Protein AF-A0A367JF55-F1 (afdb_monomer_lite)

Organism: Rhizopus azygosporus (NCBI:txid86630)

Sequence (147 aa):
MSSNGACPVADSAGKQINVPSCIVNRANISKLQFAHDFVEGVTSHIIHKQAPKWNPSRLEDLDLDEDIRVRFFHANVARRLNFMNTQDCYRLPYEKYALPSEKEIFEVRSKHNLSTVRDTVAWFEEDRKDKYGVREKVEDVLNRYEM

pLDDT: mean 81.92, std 15.11, range [28.38, 96.25]

Radius of gyration: 21.74 Å; chains: 1; bounding box: 48×41×53 Å

Secondary structure (DSSP, 8-state):
-------S-B-TTS-B--HHHHHHHHHHHGGGGGSHHHHHHHIIIIII-S----SSSSGGG--IIIIIIIIIISS--SSPPPPS-----SS-TTGGGSPPPHHHHHHHHHHHT--SHHHHHHHHHHHHTS-TTHHHHHHHHHHHHH-

Structure (mmCIF, N/CA/C/O backbone):
data_AF-A0A367JF55-F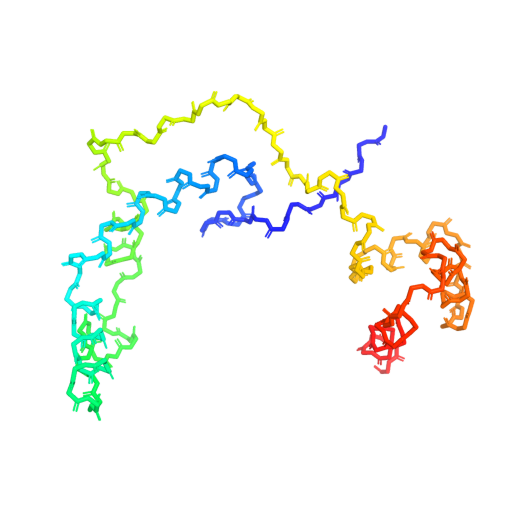1
#
_entry.id   AF-A0A367JF55-F1
#
loop_
_atom_site.group_PDB
_atom_site.id
_atom_site.type_symbol
_atom_site.label_atom_id
_atom_site.label_alt_id
_atom_site.label_comp_id
_atom_site.label_asym_id
_atom_site.label_entity_id
_atom_site.label_seq_id
_atom_site.pdbx_PDB_ins_code
_atom_site.Cartn_x
_atom_site.Cartn_y
_atom_site.Cartn_z
_atom_site.occupancy
_atom_site.B_iso_or_equiv
_atom_site.auth_seq_id
_atom_site.auth_comp_id
_atom_site.auth_asym_id
_atom_site.auth_atom_id
_atom_site.pdbx_PDB_model_num
ATOM 1 N N . MET A 1 1 ? -3.328 21.434 18.445 1.00 29.31 1 MET A N 1
ATOM 2 C CA . MET A 1 1 ? -2.722 20.130 18.785 1.00 29.31 1 MET A CA 1
ATOM 3 C C . MET A 1 1 ? -2.696 19.305 17.515 1.00 29.31 1 MET A C 1
ATOM 5 O O . MET A 1 1 ? -3.743 18.870 17.057 1.00 29.31 1 MET A O 1
ATOM 9 N N . SER A 1 2 ? -1.527 19.258 16.879 1.00 28.38 2 SER A N 1
ATOM 10 C CA . SER A 1 2 ? -1.317 18.630 15.575 1.00 28.38 2 SER A CA 1
ATOM 11 C C . SER A 1 2 ? -1.396 17.117 15.754 1.00 28.38 2 SER A C 1
ATOM 13 O O . SER A 1 2 ? -0.537 16.535 16.415 1.00 28.38 2 SER A O 1
ATOM 15 N N . SER A 1 3 ? -2.456 16.483 15.258 1.00 30.69 3 SER A N 1
ATOM 16 C CA . SER A 1 3 ? -2.517 15.028 15.202 1.00 30.69 3 SER A CA 1
ATOM 17 C C . SER A 1 3 ? -1.414 14.552 14.260 1.00 30.69 3 SER A C 1
ATOM 19 O O . SER A 1 3 ? -1.436 14.823 13.061 1.00 30.69 3 SER A O 1
ATOM 21 N N . ASN A 1 4 ? -0.429 13.848 14.821 1.00 35.62 4 ASN A N 1
ATOM 22 C CA . ASN A 1 4 ? 0.605 13.114 14.093 1.00 35.62 4 ASN A CA 1
ATOM 23 C C . ASN A 1 4 ? -0.030 11.924 13.359 1.00 35.62 4 ASN A C 1
ATOM 25 O O . ASN A 1 4 ? 0.179 10.751 13.675 1.00 35.62 4 ASN A O 1
ATOM 29 N N . GLY A 1 5 ? -0.861 12.235 12.376 1.00 37.19 5 GLY A N 1
ATOM 30 C CA . GLY A 1 5 ? -1.527 11.295 11.508 1.00 37.19 5 GLY A CA 1
ATOM 31 C C . GLY A 1 5 ? -0.602 10.884 10.374 1.00 37.19 5 GLY A C 1
ATOM 32 O O . GLY A 1 5 ? -0.647 11.497 9.320 1.00 37.19 5 GLY A O 1
ATOM 33 N N . ALA A 1 6 ? 0.231 9.871 10.615 1.00 38.69 6 ALA A N 1
ATOM 34 C CA . ALA A 1 6 ? 1.076 9.213 9.616 1.00 38.69 6 ALA A CA 1
ATOM 35 C C . ALA A 1 6 ? 0.413 9.140 8.224 1.00 38.69 6 ALA A C 1
ATOM 37 O O . ALA A 1 6 ? -0.670 8.569 8.081 1.00 38.69 6 ALA A O 1
ATOM 38 N N . CYS A 1 7 ? 1.069 9.735 7.226 1.00 38.91 7 CYS A N 1
ATOM 39 C CA . CYS A 1 7 ? 0.751 9.569 5.814 1.00 38.91 7 CYS A CA 1
ATOM 40 C C . CYS A 1 7 ? 0.977 8.102 5.414 1.00 38.91 7 CYS A C 1
ATOM 42 O O . CYS A 1 7 ? 2.015 7.542 5.772 1.00 38.91 7 CYS A O 1
ATOM 44 N N . PRO A 1 8 ? 0.083 7.489 4.624 1.00 48.53 8 PRO A N 1
ATOM 45 C CA . PRO A 1 8 ? 0.279 6.129 4.126 1.00 48.53 8 PRO A CA 1
ATOM 46 C C . PRO A 1 8 ? 1.335 6.034 3.010 1.00 48.53 8 PRO A C 1
ATOM 48 O O . PRO A 1 8 ? 1.637 4.935 2.556 1.00 48.53 8 PRO A O 1
ATOM 51 N N . VAL A 1 9 ? 1.893 7.161 2.545 1.00 50.69 9 VAL A N 1
ATOM 52 C CA . VAL A 1 9 ? 2.862 7.193 1.444 1.00 50.69 9 VAL A CA 1
ATOM 53 C C . VAL A 1 9 ? 4.198 7.733 1.951 1.00 50.69 9 VAL A C 1
ATOM 55 O O . VAL A 1 9 ? 4.402 8.939 2.092 1.00 50.69 9 VAL A O 1
ATOM 58 N N . ALA A 1 10 ? 5.088 6.809 2.299 1.00 51.53 10 ALA A N 1
ATOM 59 C CA . ALA A 1 10 ? 6.481 7.108 2.592 1.00 51.53 10 ALA A CA 1
ATOM 60 C C . ALA A 1 10 ? 7.293 7.097 1.288 1.00 51.53 10 ALA A C 1
ATOM 62 O O . ALA A 1 10 ? 7.009 6.308 0.381 1.00 51.53 10 ALA A O 1
ATOM 63 N N . ASP A 1 11 ? 8.290 7.972 1.179 1.00 56.59 11 ASP A N 1
ATOM 64 C CA . ASP A 1 11 ? 9.307 7.846 0.137 1.00 56.59 11 ASP A CA 1
ATOM 65 C C . ASP A 1 11 ? 10.222 6.631 0.397 1.00 56.59 11 ASP A C 1
ATOM 67 O O . ASP A 1 11 ? 10.124 5.949 1.420 1.00 56.59 11 ASP A O 1
ATOM 71 N N . SER A 1 12 ? 11.137 6.350 -0.533 1.00 55.78 12 SER A N 1
ATOM 72 C CA . SER A 1 12 ? 12.131 5.275 -0.394 1.00 55.78 12 SER A CA 1
ATOM 73 C C . SER A 1 12 ? 13.109 5.474 0.776 1.00 55.78 12 SER A C 1
ATOM 75 O O . SER A 1 12 ? 13.824 4.538 1.127 1.00 55.78 12 SER A O 1
ATOM 77 N N . ALA A 1 13 ? 13.125 6.657 1.400 1.00 60.06 13 ALA A N 1
ATOM 78 C CA . ALA A 1 13 ? 13.882 6.990 2.604 1.00 60.06 13 ALA A CA 1
ATOM 79 C C . ALA A 1 13 ? 13.014 6.973 3.884 1.00 60.06 13 ALA A C 1
ATOM 81 O O . ALA A 1 13 ? 13.489 7.341 4.958 1.00 60.06 13 ALA A O 1
ATOM 82 N N . GLY A 1 14 ? 11.748 6.547 3.797 1.00 60.28 14 GLY A N 1
ATOM 83 C CA . GLY A 1 14 ? 10.827 6.471 4.931 1.00 60.28 14 GLY A CA 1
ATOM 84 C C . GLY A 1 14 ? 10.218 7.814 5.353 1.00 60.28 14 GLY A C 1
ATOM 85 O O . GLY A 1 14 ? 9.529 7.883 6.373 1.00 60.28 14 GLY A O 1
ATOM 86 N N . LYS A 1 15 ? 10.443 8.896 4.600 1.00 66.50 15 LYS A N 1
ATOM 87 C CA . LYS A 1 15 ? 9.911 10.226 4.909 1.00 66.50 15 LYS A CA 1
ATOM 88 C C . LYS A 1 15 ? 8.488 10.370 4.378 1.00 66.50 15 LYS A C 1
ATOM 90 O O . LYS A 1 15 ? 8.188 10.014 3.241 1.00 66.50 15 LYS A O 1
ATOM 95 N N . GLN A 1 16 ? 7.605 10.937 5.200 1.00 68.31 16 GLN A N 1
ATOM 96 C CA . GLN A 1 16 ? 6.241 11.257 4.783 1.00 68.31 16 GLN A CA 1
ATOM 97 C C . GLN A 1 16 ? 6.259 12.370 3.732 1.00 68.31 16 GLN A C 1
ATOM 99 O O . GLN A 1 16 ? 6.805 13.451 3.973 1.00 68.31 16 GLN A O 1
ATOM 104 N N . ILE A 1 17 ? 5.645 12.103 2.583 1.00 76.94 17 ILE A N 1
ATOM 105 C CA . ILE A 1 17 ? 5.543 13.034 1.458 1.00 76.94 17 ILE A CA 1
ATOM 106 C C . ILE A 1 17 ? 4.076 13.206 1.042 1.00 76.94 17 ILE A C 1
ATOM 108 O O . ILE A 1 17 ? 3.246 12.327 1.265 1.00 76.94 17 ILE A O 1
ATOM 112 N N . ASN A 1 18 ? 3.735 14.359 0.455 1.00 81.88 18 ASN A N 1
ATOM 113 C CA . ASN A 1 18 ? 2.378 14.608 -0.040 1.00 81.88 18 ASN A CA 1
ATOM 114 C C . ASN A 1 18 ? 2.088 13.797 -1.318 1.00 81.88 18 ASN A C 1
ATOM 116 O O . ASN A 1 18 ? 3.001 13.393 -2.043 1.00 81.88 18 ASN A O 1
ATOM 120 N N . VAL A 1 19 ? 0.806 13.572 -1.613 1.00 81.00 19 VAL A N 1
ATOM 121 C CA . VAL A 1 19 ? 0.357 12.770 -2.763 1.00 81.00 19 VAL A CA 1
ATOM 122 C C . VAL A 1 19 ? 0.955 13.260 -4.093 1.00 81.00 19 VAL A C 1
ATOM 124 O O . VAL A 1 19 ? 1.477 12.419 -4.828 1.00 81.00 19 VAL A O 1
ATOM 127 N N . PRO A 1 20 ? 0.980 14.569 -4.418 1.00 83.00 20 PRO A N 1
ATOM 128 C CA . PRO A 1 20 ? 1.610 15.034 -5.655 1.00 83.00 20 PRO A CA 1
ATOM 129 C C . PRO A 1 20 ? 3.098 14.678 -5.748 1.00 83.00 20 PRO A C 1
ATOM 131 O O . PRO A 1 20 ? 3.533 14.155 -6.772 1.00 83.00 20 PRO A O 1
ATOM 134 N N . SER A 1 21 ? 3.871 14.845 -4.671 1.00 79.56 21 SER A N 1
ATOM 135 C CA . SER A 1 21 ? 5.288 14.446 -4.643 1.00 79.56 21 SER A CA 1
ATOM 136 C C . SER A 1 21 ? 5.466 12.940 -4.841 1.00 79.56 21 SER A C 1
ATOM 138 O O . SER A 1 21 ? 6.382 12.517 -5.545 1.00 79.56 21 SER A O 1
ATOM 140 N N . CYS A 1 22 ? 4.565 12.118 -4.294 1.00 80.81 22 CYS A N 1
ATOM 141 C CA . CYS A 1 22 ? 4.578 10.669 -4.518 1.00 80.81 22 CYS A CA 1
ATOM 142 C C . CYS A 1 22 ? 4.400 10.328 -5.997 1.00 80.81 22 CYS A C 1
ATOM 144 O O . CYS A 1 22 ? 5.096 9.465 -6.534 1.00 80.81 22 CYS A O 1
ATOM 146 N N . ILE A 1 23 ? 3.460 11.007 -6.659 1.00 82.44 23 ILE A N 1
ATOM 147 C CA . ILE A 1 23 ? 3.174 10.803 -8.078 1.00 82.44 23 ILE A CA 1
ATOM 148 C C . ILE A 1 23 ? 4.370 11.251 -8.924 1.00 82.44 23 ILE A C 1
ATOM 150 O O . ILE A 1 23 ? 4.742 10.535 -9.851 1.00 82.44 23 ILE A O 1
ATOM 154 N N . VAL A 1 24 ? 5.019 12.370 -8.583 1.00 81.56 24 VAL A N 1
ATOM 155 C CA . VAL A 1 24 ? 6.261 12.807 -9.246 1.00 81.56 24 VAL A CA 1
ATOM 156 C C . VAL A 1 24 ? 7.356 11.755 -9.089 1.00 81.56 24 VAL A C 1
ATOM 158 O O . VAL A 1 24 ? 7.927 11.323 -10.087 1.00 81.56 24 VAL A O 1
ATOM 161 N N . ASN A 1 25 ? 7.610 11.281 -7.868 1.00 79.44 2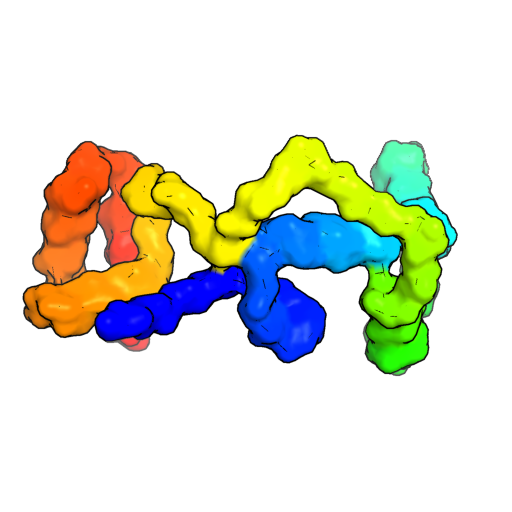5 ASN A N 1
ATOM 162 C CA . ASN A 1 25 ? 8.623 10.256 -7.615 1.00 79.44 25 ASN A CA 1
ATOM 163 C C . ASN A 1 25 ? 8.336 8.973 -8.409 1.00 79.44 25 ASN A C 1
ATOM 165 O O . ASN A 1 25 ? 9.234 8.427 -9.045 1.00 79.44 25 ASN A O 1
ATOM 169 N N . ARG A 1 26 ? 7.075 8.529 -8.461 1.00 78.25 26 ARG A N 1
ATOM 170 C CA . ARG A 1 26 ? 6.664 7.379 -9.280 1.00 78.25 26 ARG A CA 1
ATOM 171 C C . ARG A 1 26 ? 6.850 7.633 -10.777 1.00 78.25 26 ARG A C 1
ATOM 173 O O . ARG A 1 26 ? 7.307 6.744 -11.490 1.00 78.25 26 ARG A O 1
ATOM 180 N N . ALA A 1 27 ? 6.515 8.826 -11.262 1.00 79.56 27 ALA A N 1
ATOM 181 C CA . ALA A 1 27 ? 6.721 9.193 -12.659 1.00 79.56 27 ALA A CA 1
ATOM 182 C C . ALA A 1 27 ? 8.211 9.185 -13.029 1.00 79.56 27 ALA A C 1
ATOM 184 O O . ALA A 1 27 ? 8.563 8.770 -14.130 1.00 79.56 27 ALA A O 1
ATOM 185 N N . ASN A 1 28 ? 9.099 9.551 -12.106 1.00 75.06 28 ASN A N 1
ATOM 186 C CA . ASN A 1 28 ? 10.545 9.505 -12.329 1.00 75.06 28 ASN A CA 1
ATOM 187 C C . ASN A 1 28 ? 11.057 8.063 -12.510 1.00 75.06 28 ASN A C 1
ATOM 189 O O . ASN A 1 28 ? 11.908 7.816 -13.367 1.00 75.06 28 ASN A O 1
ATOM 193 N N . ILE A 1 29 ? 10.458 7.104 -11.795 1.00 76.12 29 ILE A N 1
ATOM 194 C CA . ILE A 1 29 ? 10.746 5.663 -11.912 1.00 76.12 29 ILE A CA 1
ATOM 195 C C . ILE A 1 29 ? 10.226 5.077 -13.242 1.00 76.12 29 ILE A C 1
ATOM 197 O O . ILE A 1 29 ? 10.645 3.994 -13.636 1.00 76.12 29 ILE A O 1
ATOM 201 N N . SER A 1 30 ? 9.383 5.784 -14.010 1.00 67.44 30 SER A N 1
ATOM 202 C CA . SER A 1 30 ? 8.833 5.283 -15.291 1.00 67.44 30 SER A CA 1
ATOM 203 C C . SER A 1 30 ? 9.883 4.910 -16.347 1.00 67.44 30 SER A C 1
ATOM 205 O O . SER A 1 30 ? 9.571 4.174 -17.282 1.00 67.44 30 SER A O 1
ATOM 207 N N . LYS A 1 31 ? 11.146 5.330 -16.182 1.00 68.88 31 LYS A N 1
ATOM 208 C CA . LYS A 1 31 ? 12.280 4.820 -16.974 1.00 68.88 31 LYS A CA 1
ATOM 209 C C . LYS A 1 31 ? 12.445 3.295 -16.876 1.00 68.88 31 LYS A C 1
ATOM 211 O O . LYS A 1 31 ? 13.067 2.713 -17.760 1.00 68.88 31 LYS A O 1
ATOM 216 N N . LEU A 1 32 ? 11.842 2.649 -15.871 1.00 76.12 32 LEU A N 1
ATOM 217 C CA . LEU A 1 32 ? 11.736 1.194 -15.741 1.00 76.12 32 LEU A CA 1
ATOM 218 C C . LEU A 1 32 ? 11.172 0.530 -17.003 1.00 76.12 32 LEU A C 1
ATOM 220 O O . LEU A 1 32 ? 11.576 -0.579 -17.315 1.00 76.12 32 LEU A O 1
ATOM 224 N N . GLN A 1 33 ? 10.322 1.210 -17.781 1.00 72.56 33 GLN A N 1
ATOM 225 C CA . GLN A 1 33 ? 9.794 0.651 -19.033 1.00 72.56 33 GLN A CA 1
ATOM 226 C C . GLN A 1 33 ? 10.883 0.292 -20.065 1.00 72.56 33 GLN A C 1
ATOM 228 O O . GLN A 1 33 ? 10.633 -0.487 -20.978 1.00 72.56 33 GLN A O 1
ATOM 233 N N . PHE A 1 34 ? 12.085 0.861 -19.920 1.00 78.00 34 PHE A N 1
ATOM 234 C CA . PHE A 1 34 ? 13.254 0.569 -20.754 1.00 78.00 34 PHE A CA 1
ATOM 235 C C . PHE A 1 34 ? 14.278 -0.334 -20.056 1.00 78.00 34 PHE A C 1
ATOM 237 O O . PHE A 1 34 ? 15.320 -0.641 -20.633 1.00 78.00 34 PHE A O 1
ATOM 244 N N . ALA A 1 35 ? 14.031 -0.729 -18.805 1.00 85.25 35 ALA A N 1
ATOM 245 C CA . ALA A 1 35 ? 14.888 -1.674 -18.112 1.00 85.25 35 ALA A CA 1
ATOM 246 C C . ALA A 1 35 ? 14.727 -3.069 -18.729 1.00 85.25 35 ALA A C 1
ATOM 248 O O . ALA A 1 35 ? 13.622 -3.468 -19.101 1.00 85.25 35 ALA A O 1
ATOM 249 N N . HIS A 1 36 ? 15.837 -3.808 -18.788 1.00 90.62 36 HIS A N 1
ATOM 250 C CA . HIS A 1 36 ? 15.881 -5.183 -19.284 1.00 90.62 36 HIS A CA 1
ATOM 251 C C . HIS A 1 36 ? 14.770 -6.039 -18.666 1.00 90.62 36 HIS A C 1
ATOM 253 O O . HIS A 1 36 ? 13.962 -6.616 -19.385 1.00 90.62 36 HIS A O 1
ATOM 259 N N . ASP A 1 37 ? 14.671 -6.024 -17.337 1.00 91.94 37 ASP A N 1
ATOM 260 C CA . ASP A 1 37 ? 13.742 -6.876 -16.597 1.00 91.94 37 ASP A CA 1
ATOM 261 C C . ASP A 1 37 ? 12.274 -6.517 -16.832 1.00 91.94 37 ASP A C 1
ATOM 263 O O . ASP A 1 37 ? 11.417 -7.395 -16.823 1.00 91.94 37 ASP A O 1
ATOM 267 N N . PHE A 1 38 ? 11.954 -5.254 -17.115 1.00 91.38 38 PHE A N 1
ATOM 268 C CA . PHE A 1 38 ? 10.586 -4.907 -17.492 1.00 91.38 38 PHE A CA 1
ATOM 269 C C . PHE A 1 38 ? 10.223 -5.517 -18.850 1.00 91.38 38 PHE A C 1
ATOM 271 O O . PHE A 1 38 ? 9.176 -6.151 -18.981 1.00 91.38 38 PHE A O 1
ATOM 278 N N . VAL A 1 39 ? 11.096 -5.359 -19.850 1.00 93.25 39 VAL A N 1
ATOM 279 C CA . VAL A 1 39 ? 10.871 -5.893 -21.201 1.00 93.25 39 VAL A CA 1
ATOM 280 C C . VAL A 1 39 ? 10.837 -7.419 -21.179 1.00 93.25 39 VAL A C 1
ATOM 282 O O . VAL A 1 39 ? 9.915 -8.012 -21.735 1.00 93.25 39 VAL A O 1
ATOM 285 N N . GLU A 1 40 ? 11.791 -8.053 -20.503 1.00 94.94 40 GLU A N 1
ATOM 286 C CA . GLU A 1 40 ? 11.873 -9.506 -20.354 1.00 94.94 40 GLU A CA 1
ATOM 287 C C . GLU A 1 40 ? 10.668 -10.055 -19.585 1.00 94.94 40 GLU A C 1
ATOM 289 O O . GLU A 1 40 ? 10.014 -10.987 -20.048 1.00 94.94 40 GLU A O 1
ATOM 294 N N . GLY A 1 41 ? 10.301 -9.440 -18.458 1.00 93.81 41 GLY A N 1
ATOM 295 C CA . GLY A 1 41 ? 9.149 -9.851 -17.660 1.00 93.81 41 GLY A CA 1
ATOM 296 C C . GLY A 1 41 ? 7.839 -9.774 -18.444 1.00 93.81 41 GLY A C 1
ATOM 297 O O . GLY A 1 41 ? 7.058 -10.728 -18.454 1.00 93.81 41 GLY A O 1
ATOM 298 N N . VAL A 1 42 ? 7.610 -8.668 -19.158 1.00 94.19 42 VAL A N 1
ATOM 299 C CA . VAL A 1 42 ? 6.418 -8.487 -19.998 1.00 94.19 42 VAL A CA 1
ATOM 300 C C . VAL A 1 42 ? 6.417 -9.472 -21.165 1.00 94.19 42 VAL A C 1
ATOM 302 O O . VAL A 1 42 ? 5.413 -10.145 -21.396 1.00 94.19 42 VAL A O 1
ATOM 305 N N . THR A 1 43 ? 7.529 -9.596 -21.887 1.00 94.62 43 THR A N 1
ATOM 306 C CA . THR A 1 43 ? 7.620 -10.454 -23.077 1.00 94.62 43 THR A CA 1
ATOM 307 C C . THR A 1 43 ? 7.471 -11.925 -22.694 1.00 94.62 43 THR A C 1
ATOM 309 O O . THR A 1 43 ? 6.614 -12.627 -23.236 1.00 94.62 43 THR A O 1
ATOM 312 N N . SER A 1 44 ? 8.223 -12.395 -21.701 1.00 96.25 44 SER A N 1
ATOM 313 C CA . SER A 1 44 ? 8.169 -13.790 -21.266 1.00 96.25 44 SER A CA 1
ATOM 314 C C . SER A 1 44 ? 6.820 -14.152 -20.644 1.00 96.25 44 SER A C 1
ATOM 316 O O . SER A 1 44 ? 6.286 -15.213 -20.965 1.00 96.25 44 SER A O 1
ATOM 318 N N . HIS A 1 45 ? 6.191 -13.276 -19.850 1.00 95.25 45 HIS A N 1
ATOM 319 C CA . HIS A 1 45 ? 4.910 -13.594 -19.210 1.00 95.25 45 HIS A CA 1
ATOM 320 C C . HIS A 1 45 ? 3.685 -13.377 -20.113 1.00 95.25 45 HIS A C 1
ATOM 322 O O . HIS A 1 45 ? 2.747 -14.179 -20.109 1.00 95.25 45 HIS A O 1
ATOM 328 N N . ILE A 1 46 ? 3.639 -12.288 -20.885 1.00 94.94 46 ILE A N 1
ATOM 329 C CA . ILE A 1 46 ? 2.458 -11.947 -21.690 1.00 94.94 46 ILE A CA 1
ATOM 330 C C . ILE A 1 46 ? 2.493 -12.659 -23.040 1.00 94.94 46 ILE A C 1
ATOM 332 O O . ILE A 1 46 ? 1.477 -13.243 -23.416 1.00 94.94 46 ILE A O 1
ATOM 336 N N . ILE A 1 47 ? 3.636 -12.646 -23.730 1.00 94.38 47 ILE A N 1
ATOM 337 C CA . ILE A 1 47 ? 3.762 -13.151 -25.104 1.00 94.38 47 ILE A CA 1
ATOM 338 C C . ILE A 1 47 ? 4.088 -14.644 -25.096 1.00 94.38 47 ILE A C 1
ATOM 340 O O . ILE A 1 47 ? 3.363 -15.437 -25.690 1.00 94.38 47 ILE A O 1
ATOM 344 N N . HIS A 1 48 ? 5.160 -15.036 -24.404 1.00 94.00 48 HIS A N 1
ATOM 345 C CA . HIS A 1 48 ? 5.707 -16.394 -24.511 1.00 94.00 48 HIS A CA 1
ATOM 346 C C . HIS A 1 48 ? 5.193 -17.377 -23.452 1.00 94.00 48 HIS A C 1
ATOM 348 O O . HIS A 1 48 ? 5.378 -18.579 -23.613 1.00 94.00 48 HIS A O 1
ATOM 354 N N . LYS A 1 49 ? 4.539 -16.889 -22.387 1.00 94.38 49 LYS A N 1
ATOM 355 C CA . LYS A 1 49 ? 4.028 -17.695 -21.259 1.00 94.38 49 LYS A CA 1
ATOM 356 C C . LYS A 1 49 ? 5.101 -18.592 -20.620 1.00 94.38 49 LYS A C 1
ATOM 358 O O . LYS A 1 49 ? 4.813 -19.708 -20.200 1.00 94.38 49 LYS A O 1
ATOM 363 N N . GLN A 1 50 ? 6.329 -18.087 -20.527 1.00 94.50 50 GLN A N 1
ATOM 364 C CA . GLN A 1 50 ? 7.486 -18.794 -19.975 1.00 94.50 50 GLN A CA 1
ATOM 365 C C . GLN A 1 50 ? 8.094 -18.051 -18.782 1.00 94.50 50 GLN A C 1
ATOM 367 O O . GLN A 1 50 ? 7.772 -16.890 -18.520 1.00 94.50 50 GLN A O 1
ATOM 372 N N . ALA A 1 51 ? 8.991 -18.730 -18.064 1.00 94.31 51 ALA A N 1
ATOM 373 C CA . ALA A 1 51 ? 9.738 -18.117 -16.976 1.00 94.31 51 ALA A CA 1
ATOM 374 C C . ALA A 1 51 ? 10.703 -17.040 -17.522 1.00 94.31 51 ALA A C 1
ATOM 376 O O . ALA A 1 51 ? 11.476 -17.340 -18.436 1.00 94.31 51 ALA A O 1
ATOM 377 N N . PRO A 1 52 ? 10.664 -15.807 -16.987 1.00 95.19 52 PRO A N 1
ATOM 378 C CA . PRO A 1 52 ? 11.557 -14.729 -17.399 1.00 95.19 52 PRO A CA 1
ATOM 379 C C . PRO A 1 52 ? 12.989 -14.947 -16.902 1.00 95.19 52 PRO A C 1
ATOM 381 O O . PRO A 1 52 ? 13.218 -15.581 -15.868 1.00 95.19 52 PRO A O 1
ATOM 384 N N . LYS A 1 53 ? 13.957 -14.378 -17.622 1.00 95.06 53 LYS A N 1
ATOM 385 C CA . LYS A 1 53 ? 15.377 -14.378 -17.241 1.00 95.06 53 LYS A CA 1
ATOM 386 C C . LYS A 1 53 ? 15.785 -13.037 -16.627 1.00 95.06 53 LYS A C 1
ATOM 388 O O . LYS A 1 53 ? 16.130 -12.109 -17.347 1.00 95.06 53 LYS A O 1
ATOM 393 N N . TRP A 1 54 ? 15.764 -12.943 -15.302 1.00 93.94 54 TRP A N 1
ATOM 394 C CA . TRP A 1 54 ? 16.130 -11.717 -14.582 1.00 93.94 54 TRP A CA 1
ATOM 395 C C . TRP A 1 54 ? 17.621 -11.391 -14.672 1.00 93.94 54 TRP A C 1
ATOM 397 O O . TRP A 1 54 ? 18.455 -12.303 -14.693 1.00 93.94 54 TRP A O 1
ATOM 407 N N . ASN A 1 55 ? 17.951 -10.097 -14.698 1.00 89.56 55 ASN A N 1
ATOM 408 C CA . ASN A 1 55 ? 19.326 -9.623 -14.663 1.00 89.56 55 ASN A CA 1
ATOM 409 C C . ASN A 1 55 ? 19.505 -8.453 -13.673 1.00 89.56 55 ASN A C 1
ATOM 411 O O . ASN A 1 55 ? 19.075 -7.335 -13.977 1.00 89.56 55 ASN A O 1
ATOM 415 N N . PRO A 1 56 ? 20.222 -8.663 -12.556 1.00 91.12 56 PRO A N 1
ATOM 416 C CA . PRO A 1 56 ? 20.913 -9.893 -12.156 1.00 91.12 56 PRO A CA 1
ATOM 417 C C . PRO A 1 56 ? 19.966 -11.026 -11.727 1.00 91.12 56 PRO A C 1
ATOM 419 O O . PRO A 1 56 ? 18.803 -10.816 -11.395 1.00 91.12 56 PRO A O 1
ATOM 422 N N . SER A 1 57 ? 20.479 -12.259 -11.744 1.00 91.25 57 SER A N 1
ATOM 423 C CA . SER A 1 57 ? 19.678 -13.458 -11.443 1.00 91.25 57 SER A CA 1
ATOM 424 C C . SER A 1 57 ? 19.425 -13.685 -9.949 1.00 91.25 57 SER A C 1
ATOM 426 O O . SER A 1 57 ? 18.530 -14.450 -9.584 1.00 91.25 57 SER A O 1
ATOM 428 N N . ARG A 1 58 ? 20.224 -13.045 -9.091 1.00 91.25 58 ARG A N 1
ATOM 429 C CA . ARG A 1 58 ? 20.191 -13.192 -7.637 1.00 91.25 58 ARG A CA 1
ATOM 430 C C . ARG A 1 58 ? 20.174 -11.833 -6.961 1.00 91.25 58 ARG A C 1
ATOM 432 O O . ARG A 1 58 ? 20.678 -10.856 -7.507 1.00 91.25 58 ARG A O 1
ATOM 439 N N . LEU A 1 59 ? 19.619 -11.794 -5.752 1.00 89.94 59 LEU A N 1
ATOM 440 C CA . LEU A 1 59 ? 19.566 -10.569 -4.958 1.00 89.94 59 LEU A CA 1
ATOM 441 C C . LEU A 1 59 ? 20.94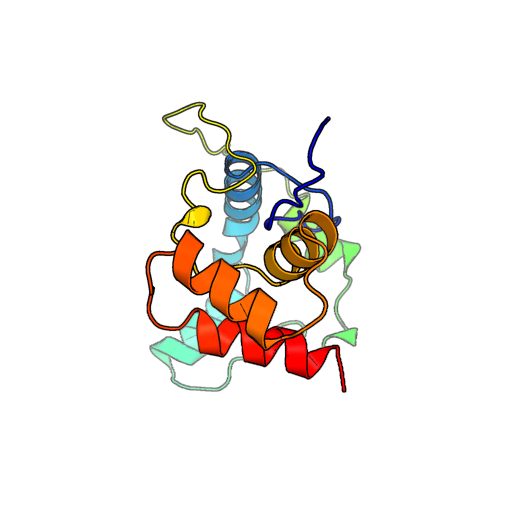6 -10.159 -4.440 1.00 89.94 59 LEU A C 1
ATOM 443 O O . LEU A 1 59 ? 21.189 -8.974 -4.258 1.00 89.94 59 LEU A O 1
ATOM 447 N N . GLU A 1 60 ? 21.846 -11.120 -4.220 1.00 92.56 60 GLU A N 1
ATOM 448 C CA . GLU A 1 60 ? 23.196 -10.855 -3.708 1.00 92.56 60 GLU A CA 1
ATOM 449 C C . GLU A 1 60 ? 24.100 -10.165 -4.739 1.00 92.56 60 GLU A C 1
ATOM 451 O O . GLU A 1 60 ? 25.087 -9.539 -4.365 1.00 92.56 60 GLU A O 1
ATOM 456 N N . ASP A 1 61 ? 23.746 -10.266 -6.020 1.00 90.62 61 ASP A N 1
ATOM 457 C CA . ASP A 1 61 ? 24.477 -9.659 -7.133 1.00 90.62 61 ASP A CA 1
ATOM 458 C C . ASP A 1 61 ? 24.025 -8.205 -7.404 1.00 90.62 61 ASP A C 1
ATOM 460 O O . ASP A 1 61 ? 24.514 -7.582 -8.343 1.00 90.62 61 ASP A O 1
ATOM 464 N N . LEU A 1 62 ? 23.068 -7.675 -6.625 1.00 89.19 62 LEU A N 1
ATOM 465 C CA . LEU A 1 62 ? 22.563 -6.302 -6.744 1.00 89.19 62 LEU A CA 1
ATOM 466 C C . LEU A 1 62 ? 23.334 -5.338 -5.843 1.00 89.19 62 LEU A C 1
ATOM 468 O O . LEU A 1 62 ? 23.395 -5.532 -4.627 1.00 89.19 62 LEU A O 1
ATOM 472 N N . ASP A 1 63 ? 23.779 -4.217 -6.409 1.00 89.56 63 ASP A N 1
ATOM 473 C CA . ASP A 1 63 ? 24.196 -3.062 -5.619 1.00 89.56 63 ASP A CA 1
ATOM 474 C C . ASP A 1 63 ? 22.991 -2.139 -5.355 1.00 89.56 63 ASP A C 1
ATOM 476 O O . ASP A 1 63 ? 22.427 -1.514 -6.256 1.00 89.56 63 ASP A O 1
ATOM 480 N N . LEU A 1 64 ? 22.574 -2.029 -4.090 1.00 85.12 64 LEU A N 1
ATOM 481 C CA . LEU A 1 64 ? 21.433 -1.193 -3.701 1.00 85.12 64 LEU A CA 1
ATOM 482 C C . LEU A 1 64 ? 21.641 0.296 -4.018 1.00 85.12 64 LEU A C 1
ATOM 484 O O . LEU A 1 64 ? 20.671 1.005 -4.312 1.00 85.12 64 LEU A O 1
ATOM 488 N N . ASP A 1 65 ? 22.871 0.790 -3.920 1.00 83.75 65 ASP A N 1
ATOM 489 C CA . ASP A 1 65 ? 23.166 2.197 -4.144 1.00 83.75 65 ASP A CA 1
ATOM 490 C C . ASP A 1 65 ? 23.253 2.492 -5.645 1.00 83.75 65 ASP A C 1
ATOM 492 O O . ASP A 1 65 ? 22.551 3.389 -6.129 1.00 83.75 65 ASP A O 1
ATOM 496 N N . GLU A 1 66 ? 24.026 1.714 -6.403 1.00 83.62 66 GLU A N 1
ATOM 497 C CA . GLU A 1 66 ? 24.226 1.959 -7.837 1.00 83.62 66 GLU A CA 1
ATOM 498 C C . GLU A 1 66 ? 23.044 1.488 -8.699 1.00 83.62 66 GLU A C 1
ATOM 500 O O . GLU A 1 66 ? 22.468 2.282 -9.459 1.00 83.62 66 GLU A O 1
ATOM 505 N N . ASP A 1 67 ? 22.628 0.226 -8.557 1.00 81.50 67 ASP A N 1
ATOM 506 C CA . ASP A 1 67 ? 21.630 -0.384 -9.442 1.00 81.50 67 ASP A CA 1
ATOM 507 C C . ASP A 1 67 ? 20.208 0.078 -9.138 1.00 81.50 67 ASP A C 1
ATOM 509 O O . ASP A 1 67 ? 19.364 0.101 -10.042 1.00 81.50 67 ASP A O 1
ATOM 513 N N . ILE A 1 68 ? 19.930 0.468 -7.887 1.00 82.69 68 ILE A N 1
ATOM 514 C CA . ILE A 1 68 ? 18.581 0.835 -7.444 1.00 82.69 68 ILE A CA 1
ATOM 515 C C . ILE A 1 68 ? 18.454 2.335 -7.177 1.00 82.69 68 ILE A C 1
ATOM 517 O O . ILE A 1 68 ? 17.700 3.030 -7.871 1.00 82.69 68 ILE A O 1
ATOM 521 N N . ARG A 1 69 ? 19.157 2.862 -6.165 1.00 82.38 69 ARG A N 1
ATOM 522 C CA . ARG A 1 69 ? 18.965 4.253 -5.717 1.00 82.38 69 ARG A CA 1
ATOM 523 C C . ARG A 1 69 ? 19.372 5.254 -6.786 1.00 82.38 69 ARG A C 1
ATOM 525 O O . ARG A 1 69 ? 18.566 6.111 -7.154 1.00 82.38 69 ARG A O 1
ATOM 532 N N . VAL A 1 70 ? 20.581 5.137 -7.327 1.00 81.50 70 VAL A N 1
ATOM 533 C CA . VAL A 1 70 ? 21.068 6.066 -8.352 1.00 81.50 70 VAL A CA 1
ATOM 534 C C . VAL A 1 70 ? 20.258 5.922 -9.637 1.00 81.50 70 VAL A C 1
ATOM 536 O O . VAL A 1 70 ? 19.760 6.916 -10.173 1.00 81.50 70 VAL A O 1
ATOM 539 N N . ARG A 1 71 ? 20.064 4.686 -10.102 1.00 79.00 71 ARG A N 1
ATOM 540 C CA . ARG A 1 71 ? 19.429 4.405 -11.393 1.00 79.00 71 ARG A CA 1
ATOM 541 C C . ARG A 1 71 ? 17.950 4.788 -11.466 1.00 79.00 71 ARG A C 1
ATOM 543 O O . ARG A 1 71 ? 17.516 5.282 -12.509 1.00 79.00 71 ARG A O 1
ATOM 550 N N . PHE A 1 72 ? 17.179 4.579 -10.397 1.00 77.94 72 PHE A N 1
ATOM 551 C CA . PHE A 1 72 ? 15.725 4.793 -10.422 1.00 77.94 72 PHE A CA 1
ATOM 552 C C . PHE A 1 72 ? 15.252 6.003 -9.615 1.00 77.94 72 PHE A C 1
ATOM 554 O O . PHE A 1 72 ? 14.279 6.638 -10.022 1.00 77.94 72 PHE A O 1
ATOM 561 N N . PHE A 1 73 ? 15.922 6.353 -8.513 1.00 77.38 73 PHE A N 1
ATOM 562 C CA . PHE A 1 73 ? 15.467 7.430 -7.624 1.00 77.38 73 PHE A CA 1
ATOM 563 C C . PHE A 1 73 ? 16.245 8.739 -7.804 1.00 77.38 73 PHE A C 1
ATOM 565 O O . PHE A 1 73 ? 15.643 9.807 -7.709 1.00 77.38 73 PHE A O 1
ATOM 572 N N . HIS A 1 74 ? 17.548 8.686 -8.104 1.00 74.81 74 HIS A N 1
ATOM 573 C CA . HIS A 1 74 ? 18.380 9.889 -8.291 1.00 74.81 74 HIS A CA 1
ATOM 574 C C . HIS A 1 74 ? 18.662 10.234 -9.760 1.00 74.81 74 HIS A C 1
ATOM 576 O O . HIS A 1 74 ? 19.339 11.221 -10.051 1.00 74.81 74 HIS A O 1
ATOM 582 N N . ALA A 1 75 ? 18.146 9.452 -10.709 1.00 62.78 75 ALA A N 1
ATOM 583 C CA . ALA A 1 75 ? 18.388 9.697 -12.120 1.00 62.78 75 ALA A CA 1
ATOM 584 C C . ALA A 1 75 ? 17.744 11.016 -12.569 1.00 62.78 75 ALA A C 1
ATOM 586 O O . ALA A 1 75 ? 16.521 11.149 -12.564 1.00 62.78 75 ALA A O 1
ATOM 587 N N . ASN A 1 76 ? 18.563 11.957 -13.053 1.00 60.72 76 ASN A N 1
ATOM 588 C CA . ASN A 1 76 ? 18.111 13.245 -13.584 1.00 60.72 76 ASN A CA 1
ATOM 589 C C . ASN A 1 76 ? 16.949 13.065 -14.572 1.00 60.72 76 ASN A C 1
ATOM 591 O O . ASN A 1 76 ? 17.041 12.352 -15.582 1.00 60.72 76 ASN A O 1
ATOM 595 N N . VAL A 1 77 ? 15.816 13.684 -14.258 1.00 62.22 77 VAL A N 1
ATOM 596 C CA . VAL A 1 77 ? 14.583 13.536 -15.027 1.00 62.22 77 VAL A CA 1
ATOM 597 C C . VAL A 1 77 ? 14.485 14.722 -15.973 1.00 62.22 77 VAL A C 1
ATOM 599 O O . VAL A 1 77 ? 14.263 15.851 -15.548 1.00 62.22 77 VAL A O 1
ATOM 602 N N . ALA A 1 78 ? 14.668 14.465 -17.268 1.00 63.75 78 ALA A N 1
ATOM 603 C CA . ALA A 1 78 ? 14.634 15.506 -18.296 1.00 63.75 78 ALA A CA 1
ATOM 604 C C . ALA A 1 78 ? 13.235 16.128 -18.479 1.00 63.75 78 ALA A C 1
ATOM 606 O O . ALA A 1 78 ? 13.113 17.243 -18.977 1.00 63.75 78 ALA A O 1
ATOM 607 N N . ARG A 1 79 ? 12.172 15.415 -18.085 1.00 69.25 79 ARG A N 1
ATOM 608 C CA . ARG A 1 79 ? 10.780 15.874 -18.175 1.00 69.25 79 ARG A CA 1
ATOM 609 C C . ARG A 1 79 ? 10.143 15.863 -16.795 1.00 69.25 79 ARG A C 1
ATOM 611 O O . ARG A 1 79 ? 10.011 14.806 -16.190 1.00 69.25 79 ARG A O 1
ATOM 618 N N . ARG A 1 80 ? 9.736 17.034 -16.310 1.00 72.81 80 ARG A N 1
ATOM 619 C CA . ARG A 1 80 ? 8.972 17.150 -15.065 1.00 72.81 80 ARG A CA 1
ATOM 620 C C . ARG A 1 80 ? 7.493 16.910 -15.343 1.00 72.81 80 ARG A C 1
ATOM 622 O O . ARG A 1 80 ? 6.964 17.385 -16.346 1.00 72.81 80 ARG A O 1
ATOM 629 N N . LEU A 1 81 ? 6.844 16.163 -14.456 1.00 81.50 81 LEU A N 1
ATOM 630 C CA . LEU A 1 81 ? 5.397 16.004 -14.470 1.00 81.50 81 LEU A CA 1
ATOM 631 C C . LEU A 1 81 ? 4.758 17.326 -14.031 1.00 81.50 81 LEU A C 1
ATOM 633 O O . LEU A 1 81 ? 5.020 17.799 -12.927 1.00 81.50 81 LEU A O 1
ATOM 637 N N . ASN A 1 82 ? 3.922 17.902 -14.891 1.00 84.62 82 ASN A N 1
ATOM 638 C CA . ASN A 1 82 ? 3.161 19.106 -14.579 1.00 84.62 82 ASN A CA 1
ATOM 639 C C . ASN A 1 82 ? 1.727 18.708 -14.229 1.00 84.62 82 ASN A C 1
ATOM 641 O O . ASN A 1 82 ? 1.041 18.081 -15.037 1.00 84.62 82 ASN A O 1
ATOM 645 N N . PHE A 1 83 ? 1.279 19.066 -13.029 1.00 86.38 83 PHE A N 1
ATOM 646 C CA . PHE A 1 83 ? -0.100 18.841 -12.611 1.00 86.38 83 PHE A CA 1
ATOM 647 C C . PHE A 1 83 ? -1.015 19.946 -13.140 1.00 86.38 83 PHE A C 1
ATOM 649 O O . PHE A 1 83 ? -0.621 21.106 -13.225 1.00 86.38 83 PHE A O 1
ATOM 656 N N . MET A 1 84 ? -2.264 19.588 -13.441 1.00 88.50 84 MET A N 1
ATOM 657 C CA . MET A 1 84 ? -3.309 20.552 -13.816 1.00 88.50 84 MET A CA 1
ATOM 658 C C . MET A 1 84 ? -3.848 21.341 -12.611 1.00 88.50 84 MET A C 1
ATOM 660 O O . MET A 1 84 ? -4.546 22.334 -12.781 1.00 88.50 84 MET A O 1
ATOM 664 N N . ASN A 1 85 ? -3.554 20.881 -11.393 1.00 86.38 85 ASN A N 1
ATOM 665 C CA . ASN A 1 85 ? -4.026 21.442 -10.133 1.00 86.38 85 ASN A CA 1
ATOM 666 C C . ASN A 1 85 ? -2.881 21.437 -9.109 1.00 86.38 85 ASN A C 1
ATOM 668 O O . ASN A 1 85 ? -2.021 20.560 -9.147 1.00 86.38 85 ASN A O 1
ATOM 672 N N . THR A 1 86 ? -2.901 22.391 -8.184 1.00 83.12 86 THR A N 1
ATOM 673 C CA . THR A 1 86 ? -1.942 22.556 -7.083 1.00 83.12 86 THR A CA 1
ATOM 674 C C . THR A 1 86 ? -2.476 22.030 -5.746 1.00 83.12 86 THR A C 1
ATOM 676 O O . THR A 1 86 ? -1.957 22.387 -4.693 1.00 83.12 86 THR A O 1
ATOM 679 N N . GLN A 1 87 ? -3.559 21.245 -5.751 1.00 82.31 87 GLN A N 1
ATOM 680 C CA . GLN A 1 87 ? -4.091 20.641 -4.532 1.00 82.31 87 GLN A CA 1
ATOM 681 C C . GLN A 1 87 ? -3.116 19.610 -3.968 1.00 82.31 87 GLN A C 1
ATOM 683 O O . GLN A 1 87 ? -2.914 18.536 -4.536 1.00 82.31 87 GLN A O 1
ATOM 688 N N . ASP A 1 88 ? -2.583 19.935 -2.798 1.00 80.06 88 ASP A N 1
ATOM 689 C CA . ASP A 1 88 ? -1.740 19.045 -2.026 1.00 80.06 88 ASP A CA 1
ATOM 690 C C . ASP A 1 88 ? -2.567 18.307 -0.979 1.00 80.06 88 ASP A C 1
ATOM 692 O O . ASP A 1 88 ? -3.368 18.889 -0.248 1.00 80.06 88 ASP A O 1
ATOM 696 N N . CYS A 1 89 ? -2.341 17.001 -0.888 1.00 77.25 89 CYS A N 1
ATOM 697 C CA . CYS A 1 89 ? -3.039 16.134 0.044 1.00 77.25 89 CYS A CA 1
ATOM 698 C C . CYS A 1 89 ? -2.019 15.234 0.740 1.00 77.25 89 CYS A C 1
ATOM 700 O O . CYS A 1 89 ? -1.286 14.509 0.073 1.00 77.25 89 CYS A O 1
ATOM 702 N N . TYR A 1 90 ? -1.953 15.290 2.069 1.00 76.25 90 TYR A N 1
ATOM 703 C CA . TYR A 1 90 ? -1.113 14.391 2.878 1.00 76.25 90 TYR A CA 1
ATOM 704 C C . TYR A 1 90 ? -1.875 13.129 3.303 1.00 76.25 90 TYR A C 1
ATOM 706 O O . TYR A 1 90 ? -1.308 12.050 3.438 1.00 76.25 90 TYR A O 1
ATOM 714 N N . ARG A 1 91 ? -3.191 13.269 3.466 1.00 73.50 91 ARG A N 1
ATOM 715 C CA . ARG A 1 91 ? -4.131 12.215 3.837 1.00 73.50 91 ARG A CA 1
ATOM 716 C C . ARG A 1 91 ? -5.328 12.279 2.910 1.00 73.50 91 ARG A C 1
ATOM 718 O O . ARG A 1 91 ? -5.731 13.385 2.565 1.00 73.50 91 ARG A O 1
ATOM 725 N N . LEU A 1 92 ? -5.911 11.150 2.522 1.00 80.19 92 LEU A N 1
ATOM 726 C CA . LEU A 1 92 ? -7.086 11.189 1.659 1.00 80.19 92 LEU A CA 1
ATOM 727 C C . LEU A 1 92 ? -8.257 11.866 2.413 1.00 80.19 92 LEU A C 1
ATOM 729 O O . LEU A 1 92 ? -8.546 11.525 3.562 1.00 80.19 92 LEU A O 1
ATOM 733 N N . PRO A 1 93 ? -8.962 12.833 1.797 1.00 80.19 93 PRO A N 1
ATOM 734 C CA . PRO A 1 93 ? -9.947 13.668 2.498 1.00 80.19 93 PRO A CA 1
ATOM 735 C C . PRO A 1 93 ? -11.180 12.885 2.978 1.00 80.19 93 PRO A C 1
ATOM 737 O O . PRO A 1 93 ? -11.924 13.344 3.843 1.00 80.19 93 PRO A O 1
ATOM 740 N N . TYR A 1 94 ? -11.394 11.691 2.426 1.00 82.69 94 TYR A N 1
ATOM 741 C CA . TYR A 1 94 ? -12.580 10.867 2.631 1.00 82.69 94 TYR A CA 1
ATOM 742 C C . TYR A 1 94 ? -12.271 9.514 3.299 1.00 82.69 94 TYR A C 1
ATOM 744 O O . TYR A 1 94 ? -13.089 8.600 3.225 1.00 82.69 94 TYR A O 1
ATOM 752 N N . GLU A 1 95 ? -11.126 9.382 3.988 1.00 80.94 95 GLU A N 1
ATOM 753 C CA . GLU A 1 95 ? -10.726 8.140 4.691 1.00 80.94 95 GLU A CA 1
ATOM 754 C C . GLU A 1 95 ? -11.746 7.668 5.722 1.00 80.94 95 GLU A C 1
ATOM 756 O O . GLU A 1 95 ? -11.905 6.470 5.916 1.00 80.94 95 GLU A O 1
ATOM 761 N N . LYS A 1 96 ? -12.508 8.589 6.318 1.00 80.69 96 LYS A N 1
ATOM 762 C CA . LYS A 1 96 ? -13.581 8.253 7.263 1.00 80.69 96 LYS A CA 1
ATOM 763 C C . LYS A 1 96 ? -14.672 7.349 6.678 1.00 80.69 96 LYS A C 1
ATOM 765 O O . LYS A 1 96 ? -15.423 6.741 7.425 1.00 80.69 96 LYS A O 1
ATOM 770 N N . TYR A 1 97 ? -14.794 7.270 5.352 1.00 83.75 97 TYR A N 1
ATOM 771 C CA . TYR A 1 97 ? -15.735 6.355 4.703 1.00 83.75 97 TYR A CA 1
ATOM 772 C C . TYR A 1 97 ? -15.101 5.009 4.347 1.00 83.75 97 TYR A C 1
ATOM 774 O O . TYR A 1 97 ? -15.806 4.130 3.854 1.00 83.75 97 TYR A O 1
ATOM 782 N N . ALA A 1 98 ? -13.799 4.814 4.572 1.00 87.75 98 ALA A N 1
ATOM 783 C CA . ALA A 1 98 ? -13.131 3.523 4.457 1.00 87.75 98 ALA A CA 1
ATOM 784 C C . ALA A 1 98 ? -13.389 2.661 5.708 1.00 87.75 98 ALA A C 1
ATOM 786 O O . ALA A 1 98 ? -14.115 3.056 6.620 1.00 87.75 98 ALA A O 1
ATOM 787 N N . LEU A 1 99 ? -12.883 1.427 5.711 1.00 91.62 99 LEU A N 1
ATOM 788 C CA . LEU A 1 99 ? -12.798 0.663 6.959 1.00 91.62 99 LEU A CA 1
ATOM 789 C C . LEU A 1 99 ? -11.746 1.313 7.871 1.00 91.62 99 LEU A C 1
ATOM 791 O O . LEU A 1 99 ? -10.778 1.874 7.347 1.00 91.62 99 LEU A O 1
ATOM 795 N N . PRO A 1 100 ? -11.926 1.261 9.200 1.00 91.94 100 PRO A N 1
ATOM 796 C CA . PRO A 1 100 ? -10.998 1.896 10.119 1.00 91.94 100 PRO A CA 1
ATOM 797 C C . PRO A 1 100 ? -9.604 1.270 10.016 1.00 91.94 100 PRO A C 1
ATOM 799 O O . PRO A 1 100 ? -9.446 0.054 9.863 1.00 91.94 100 PRO A O 1
ATOM 802 N N . SER A 1 101 ? -8.583 2.122 10.078 1.00 91.00 101 SER A N 1
ATOM 803 C CA . SER A 1 101 ? -7.189 1.667 10.109 1.00 91.00 101 SER A CA 1
ATOM 804 C C . SER A 1 101 ? -6.815 1.153 11.499 1.00 91.00 101 SER A C 1
ATOM 806 O O . SER A 1 101 ? -7.417 1.538 12.495 1.00 91.00 101 SER A O 1
ATOM 808 N N . GLU A 1 102 ? -5.772 0.333 11.596 1.00 92.62 102 GLU A N 1
ATOM 809 C CA . GLU A 1 102 ? -5.313 -0.215 12.886 1.00 92.62 102 GLU A CA 1
ATOM 810 C C . GLU A 1 102 ? -4.908 0.898 13.848 1.00 92.62 102 GLU A C 1
ATOM 812 O O . GLU A 1 102 ? -5.306 0.918 15.008 1.00 92.62 102 GLU A O 1
ATOM 817 N N . LYS A 1 103 ? -4.202 1.898 13.319 1.00 90.12 103 LYS A N 1
ATOM 818 C CA . LYS A 1 103 ? -3.845 3.100 14.062 1.00 90.12 103 LYS A CA 1
ATOM 819 C C . LYS A 1 103 ? -5.076 3.854 14.567 1.00 90.12 103 LYS A C 1
ATOM 821 O O . LYS A 1 103 ? -5.088 4.266 15.718 1.00 90.12 103 LYS A O 1
ATOM 826 N N . GLU A 1 104 ? -6.098 4.018 13.730 1.00 91.19 104 GLU A N 1
ATOM 827 C CA . GLU A 1 104 ? -7.349 4.677 14.126 1.00 91.19 104 GLU A CA 1
ATOM 828 C C . GLU A 1 104 ? -8.069 3.899 15.234 1.00 91.19 104 GLU A C 1
ATOM 830 O O . GLU A 1 104 ? -8.530 4.511 16.193 1.00 91.19 104 GLU A O 1
ATOM 835 N N . ILE A 1 105 ? -8.104 2.565 15.150 1.00 92.62 105 ILE A N 1
ATOM 836 C CA . ILE A 1 105 ? -8.695 1.700 16.182 1.00 92.62 105 ILE A CA 1
ATOM 837 C C . ILE A 1 105 ? -8.012 1.940 17.530 1.00 92.62 105 ILE A C 1
ATOM 839 O O . ILE A 1 105 ? -8.689 2.215 18.521 1.00 92.62 105 ILE A O 1
ATOM 843 N N . PHE A 1 106 ? -6.678 1.914 17.569 1.00 92.38 106 PHE A N 1
ATOM 844 C CA . PHE A 1 106 ? -5.933 2.167 18.803 1.00 92.38 106 PHE A CA 1
ATOM 845 C C . PHE A 1 106 ? -6.074 3.609 19.303 1.00 92.38 106 PHE A C 1
ATOM 847 O O . PHE A 1 106 ? -6.252 3.821 20.500 1.00 92.38 106 PHE A O 1
ATOM 854 N N . GLU A 1 107 ? -6.049 4.604 18.412 1.00 92.25 107 GLU A N 1
ATOM 855 C CA . GLU A 1 107 ? -6.237 6.014 18.779 1.00 92.25 107 GLU A CA 1
ATOM 856 C C . GLU A 1 107 ? -7.611 6.259 19.413 1.00 92.25 107 GLU A C 1
ATOM 858 O O . GLU A 1 107 ? -7.702 6.910 20.456 1.00 92.25 107 GLU A O 1
ATOM 863 N N . VAL A 1 108 ? -8.677 5.718 18.818 1.00 92.06 108 VAL A N 1
ATOM 864 C CA . VAL A 1 108 ? -10.042 5.801 19.354 1.00 92.06 108 VAL A CA 1
ATOM 865 C C . VAL A 1 108 ? -10.120 5.110 20.707 1.00 92.06 108 VAL A C 1
ATOM 867 O O . VAL A 1 108 ? -10.633 5.694 21.664 1.00 92.06 108 VAL A O 1
ATOM 870 N N . ARG A 1 109 ? -9.552 3.907 20.815 1.00 91.50 109 ARG A N 1
ATOM 871 C CA . ARG A 1 109 ? -9.543 3.130 22.051 1.00 91.50 109 ARG A CA 1
ATOM 872 C C . ARG A 1 109 ? -8.882 3.888 23.200 1.00 91.50 109 ARG A C 1
ATOM 874 O O . ARG A 1 109 ? -9.464 3.998 24.278 1.00 91.50 109 ARG A O 1
ATOM 881 N N . SER A 1 110 ? -7.706 4.469 22.956 1.00 90.81 110 SER A N 1
ATOM 882 C CA . SER A 1 110 ? -6.997 5.290 23.942 1.00 90.81 110 SER A CA 1
ATOM 883 C C . SER A 1 110 ? -7.738 6.588 24.267 1.00 90.81 110 SER A C 1
ATOM 885 O O . SER A 1 110 ? -7.765 7.003 25.419 1.00 90.81 110 SER A O 1
ATOM 887 N N . LYS A 1 111 ? -8.354 7.239 23.275 1.00 93.12 111 LYS A N 1
ATOM 888 C CA . LYS A 1 111 ? -9.045 8.523 23.464 1.00 93.12 111 LYS A CA 1
ATOM 889 C C . LYS A 1 111 ? -10.358 8.386 24.238 1.00 93.12 111 LYS A C 1
ATOM 891 O O . LYS A 1 111 ? -10.704 9.280 25.006 1.00 93.12 111 LYS A O 1
ATOM 896 N N . HIS A 1 112 ? -11.084 7.294 24.020 1.00 89.69 112 HIS A N 1
ATOM 897 C CA . HIS A 1 112 ? -12.392 7.035 24.623 1.00 89.69 112 HIS A CA 1
ATOM 898 C C . HIS A 1 112 ? -12.334 6.041 25.795 1.00 89.69 112 HIS A C 1
ATOM 900 O O . HIS A 1 112 ? -13.378 5.686 26.331 1.00 89.69 112 HIS A O 1
ATOM 906 N N . ASN A 1 113 ? -11.131 5.632 26.224 1.00 89.44 113 ASN A N 1
ATOM 907 C CA . ASN A 1 113 ? -10.902 4.658 27.299 1.00 89.44 113 ASN A CA 1
ATOM 908 C C . ASN A 1 113 ? -11.693 3.349 27.111 1.00 89.44 113 ASN A C 1
ATOM 910 O O . ASN A 1 113 ? -12.221 2.788 28.071 1.00 89.44 113 ASN A O 1
ATOM 914 N N . LEU A 1 114 ? -11.783 2.864 25.870 1.00 89.56 114 LEU A N 1
ATOM 915 C CA . LEU A 1 114 ? -12.508 1.635 25.545 1.00 89.56 114 LEU A CA 1
ATOM 916 C C . LEU A 1 114 ? -11.632 0.433 25.924 1.00 89.56 114 LEU A C 1
ATOM 918 O O . LEU A 1 114 ? -10.626 0.139 25.282 1.00 89.56 114 LEU A O 1
ATOM 922 N N . SER A 1 115 ? -11.963 -0.251 27.015 1.00 84.25 115 SER A N 1
ATOM 923 C CA . SER A 1 115 ? -11.165 -1.383 27.497 1.00 84.25 115 SER A CA 1
ATOM 924 C C . SER A 1 115 ? -11.495 -2.678 26.758 1.00 84.25 115 SER A C 1
ATOM 926 O O . SER A 1 115 ? -10.581 -3.444 26.457 1.00 84.25 115 SER A O 1
ATOM 928 N N . THR A 1 116 ? -12.765 -2.906 26.420 1.00 88.88 116 THR A N 1
ATOM 929 C CA . THR A 1 116 ? -13.234 -4.162 25.821 1.00 88.88 116 THR A CA 1
ATOM 930 C C . THR A 1 116 ? -13.273 -4.102 24.292 1.00 88.88 116 THR A C 1
ATOM 932 O O . THR A 1 116 ? -13.626 -3.076 23.703 1.00 88.88 116 THR A O 1
ATOM 935 N N . VAL A 1 117 ? -13.025 -5.244 23.639 1.00 88.88 117 VAL A N 1
ATOM 936 C CA . VAL A 1 117 ? -13.243 -5.436 22.191 1.00 88.88 117 VAL A CA 1
ATOM 937 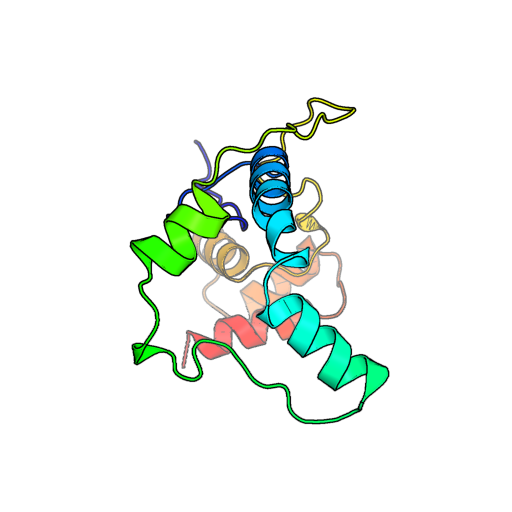C C . VAL A 1 117 ? -14.667 -5.045 21.797 1.00 88.88 117 VAL A C 1
ATOM 939 O O . VAL A 1 117 ? -14.861 -4.248 20.886 1.00 88.88 117 VAL A O 1
ATOM 942 N N . ARG A 1 118 ? -15.666 -5.534 22.540 1.00 91.12 118 ARG A N 1
ATOM 943 C CA . ARG A 1 118 ? -17.087 -5.259 22.288 1.00 91.12 118 ARG A CA 1
ATOM 944 C C . ARG A 1 118 ? -17.428 -3.768 22.328 1.00 91.12 118 ARG A C 1
ATOM 946 O O . ARG A 1 118 ? -18.174 -3.298 21.479 1.00 91.12 118 ARG A O 1
ATOM 953 N N . ASP A 1 119 ? -16.871 -3.034 23.289 1.00 92.44 119 ASP A N 1
ATOM 954 C CA . ASP A 1 119 ? -17.132 -1.597 23.438 1.00 92.44 119 ASP A CA 1
ATOM 955 C C . ASP A 1 119 ? -16.491 -0.813 22.283 1.00 92.44 119 ASP A C 1
ATOM 957 O O . ASP A 1 119 ? -17.061 0.152 21.779 1.00 92.44 119 ASP A O 1
ATOM 961 N N . THR A 1 120 ? -15.331 -1.280 21.810 1.00 92.44 120 THR A N 1
ATOM 962 C CA . THR A 1 120 ? -14.653 -0.724 20.631 1.00 92.44 120 THR A CA 1
ATOM 963 C C . THR A 1 120 ? -15.444 -0.983 19.349 1.00 92.44 120 THR A C 1
ATOM 965 O O . THR A 1 120 ? -15.615 -0.072 18.543 1.00 92.44 120 THR A O 1
ATOM 968 N N . VAL A 1 121 ? -15.966 -2.199 19.170 1.00 93.12 121 VAL A N 1
ATOM 969 C CA . VAL A 1 121 ? -16.828 -2.563 18.034 1.00 93.12 121 VAL A CA 1
ATOM 970 C C . VAL A 1 121 ? -18.086 -1.698 18.006 1.00 93.12 121 VAL A C 1
ATOM 972 O O . VAL A 1 121 ? -18.340 -1.057 16.990 1.00 93.12 121 VAL A O 1
ATOM 975 N N . ALA A 1 122 ? -18.812 -1.611 19.124 1.00 93.25 122 ALA A N 1
ATOM 976 C CA . ALA A 1 122 ? -20.047 -0.834 19.212 1.00 93.25 122 ALA A CA 1
ATOM 977 C C . ALA A 1 122 ? -19.825 0.648 18.864 1.00 93.25 122 ALA A C 1
ATOM 979 O O . ALA A 1 122 ? -20.625 1.249 18.151 1.00 93.25 122 ALA A O 1
ATOM 980 N N . TRP A 1 123 ? -18.699 1.224 19.304 1.00 94.19 123 TRP A N 1
ATOM 981 C CA . TRP A 1 123 ? -18.327 2.594 18.951 1.00 94.19 123 TRP A CA 1
ATOM 982 C C . TRP A 1 123 ? -18.144 2.775 17.436 1.00 94.19 123 TRP A C 1
ATOM 984 O O . TRP A 1 123 ? -18.649 3.738 16.858 1.00 94.19 123 TRP A O 1
ATOM 994 N N . PHE A 1 124 ? -17.434 1.853 16.774 1.00 93.00 124 PHE A N 1
ATOM 995 C CA . PHE A 1 124 ? -17.184 1.942 15.332 1.00 93.00 124 PHE A CA 1
ATOM 996 C C . PHE A 1 124 ? -18.426 1.629 14.488 1.00 93.00 124 PHE A C 1
ATOM 998 O O . PHE A 1 124 ? -18.562 2.188 13.400 1.00 93.00 124 PHE A O 1
ATOM 1005 N N . GLU A 1 125 ? -19.324 0.767 14.965 1.00 92.44 125 GLU A N 1
ATOM 1006 C CA . GLU A 1 125 ? -20.620 0.508 14.328 1.00 92.44 125 GLU A CA 1
ATOM 1007 C C . GLU A 1 125 ? -21.493 1.771 14.325 1.00 92.44 125 GLU A C 1
ATOM 1009 O O . GLU A 1 125 ? -21.996 2.164 13.269 1.00 92.44 125 GLU A O 1
ATOM 1014 N N . GLU A 1 126 ? -21.566 2.487 15.452 1.00 91.81 126 GLU A N 1
ATOM 1015 C CA . GLU A 1 126 ? -22.297 3.756 15.548 1.00 91.81 126 GLU A CA 1
ATOM 1016 C C . GLU A 1 126 ? -21.662 4.853 14.673 1.00 91.81 126 GLU A C 1
ATOM 1018 O O . GLU A 1 126 ? -22.342 5.481 13.854 1.00 91.81 126 GLU A O 1
ATOM 1023 N N . ASP A 1 127 ? -20.345 5.056 14.781 1.00 89.94 127 ASP A N 1
ATOM 1024 C CA . ASP A 1 127 ? -19.626 6.099 14.040 1.00 89.94 127 ASP A CA 1
ATOM 1025 C C . ASP A 1 127 ? -19.676 5.882 12.512 1.00 89.94 127 ASP A C 1
ATOM 1027 O O . ASP A 1 127 ? -19.816 6.836 11.735 1.00 89.94 127 ASP A O 1
ATOM 1031 N N . ARG A 1 128 ? -19.621 4.621 12.058 1.00 89.12 128 ARG A N 1
ATOM 1032 C CA . ARG A 1 128 ? -19.647 4.257 10.630 1.00 89.12 128 ARG A CA 1
ATOM 1033 C C . ARG A 1 128 ? -21.028 3.867 10.105 1.00 89.12 128 ARG A C 1
ATOM 1035 O O . ARG A 1 128 ? -21.119 3.518 8.926 1.00 89.12 128 ARG A O 1
ATOM 1042 N N . LYS A 1 129 ? -22.087 3.992 10.913 1.00 89.06 129 LYS A N 1
ATOM 1043 C CA . LYS A 1 129 ? -23.482 3.683 10.548 1.00 89.06 129 LYS A CA 1
ATOM 1044 C C . LYS A 1 129 ? -23.668 2.247 10.048 1.00 89.06 129 LYS A C 1
ATOM 1046 O O . LYS A 1 129 ? -24.155 2.042 8.936 1.00 89.06 129 LYS A O 1
ATOM 1051 N N . ASP A 1 130 ? -23.220 1.276 10.841 1.00 85.75 130 ASP A N 1
ATOM 1052 C CA . ASP A 1 130 ? -23.362 -0.164 10.572 1.00 85.75 130 ASP A CA 1
ATOM 1053 C C . ASP A 1 130 ? -22.796 -0.594 9.212 1.00 85.75 130 ASP A C 1
ATOM 1055 O O . ASP A 1 130 ? -23.311 -1.474 8.514 1.00 85.75 130 ASP A O 1
ATOM 1059 N N . LYS A 1 131 ? -21.707 0.058 8.796 1.00 91.06 131 LYS A N 1
ATOM 1060 C CA . LYS A 1 131 ? -21.031 -0.285 7.552 1.00 91.06 131 LYS A CA 1
ATOM 1061 C C . LYS A 1 131 ? -20.523 -1.730 7.605 1.00 91.06 131 LYS A C 1
ATOM 1063 O O . LYS A 1 131 ? -19.796 -2.127 8.514 1.00 91.06 131 LYS A O 1
ATOM 1068 N N . TYR A 1 132 ? -20.826 -2.482 6.550 1.00 92.31 132 TYR A N 1
ATOM 1069 C CA . TYR A 1 132 ? -20.389 -3.866 6.395 1.00 92.31 132 TYR A CA 1
ATOM 1070 C C . TYR A 1 132 ? -18.860 -4.016 6.490 1.00 92.31 132 TYR A C 1
ATOM 1072 O O . TYR A 1 132 ? -18.115 -3.252 5.865 1.00 92.31 132 TYR A O 1
ATOM 1080 N N . GLY A 1 133 ? -18.395 -5.016 7.245 1.00 92.38 133 GLY A N 1
ATOM 1081 C CA . GLY A 1 133 ? -16.974 -5.333 7.415 1.00 92.38 133 GLY A CA 1
ATOM 1082 C C . GLY A 1 133 ? -16.269 -4.580 8.548 1.00 92.38 133 GLY A C 1
ATOM 1083 O O . GLY A 1 133 ? -15.095 -4.845 8.803 1.00 92.38 133 GLY A O 1
ATOM 1084 N N . VAL A 1 134 ? -16.929 -3.616 9.207 1.00 93.75 134 VAL A N 1
ATOM 1085 C CA . VAL A 1 134 ? -16.322 -2.843 10.307 1.00 93.75 134 VAL A CA 1
ATOM 1086 C C . VAL A 1 134 ? -16.092 -3.724 11.528 1.00 93.75 134 VAL A C 1
ATOM 1088 O O . VAL A 1 134 ? -14.977 -3.752 12.044 1.00 93.75 134 VAL A O 1
ATOM 1091 N N . ARG A 1 135 ? -17.111 -4.480 11.943 1.00 93.69 135 ARG A N 1
ATOM 1092 C CA . ARG A 1 135 ? -17.030 -5.399 13.080 1.00 93.69 135 ARG A CA 1
ATOM 1093 C C . ARG A 1 135 ? -15.916 -6.420 12.893 1.00 93.69 135 ARG A C 1
ATOM 1095 O O . ARG A 1 135 ? -15.024 -6.508 13.729 1.00 93.69 135 ARG A O 1
ATOM 1102 N N . GLU A 1 136 ? -15.916 -7.113 11.756 1.00 95.06 136 GLU A N 1
ATOM 1103 C CA . GLU A 1 136 ? -14.922 -8.134 11.430 1.00 95.06 136 GLU A CA 1
ATOM 1104 C C . GLU A 1 136 ? -13.511 -7.543 11.418 1.00 95.06 136 GLU A C 1
ATOM 1106 O O . GLU A 1 136 ? -12.582 -8.159 11.933 1.00 95.06 136 GLU A O 1
ATOM 1111 N N . LYS A 1 137 ? -13.343 -6.329 10.872 1.00 94.56 137 LYS A N 1
ATOM 1112 C CA . LYS A 1 137 ? -12.043 -5.653 10.843 1.00 94.56 137 LYS A CA 1
ATOM 1113 C C . LYS A 1 137 ? -11.561 -5.269 12.241 1.00 94.56 137 LYS A C 1
ATOM 1115 O O . LYS A 1 137 ? -10.382 -5.446 12.530 1.00 94.56 137 LYS A O 1
ATOM 1120 N N . VAL A 1 138 ? -12.429 -4.717 13.087 1.00 94.25 138 VAL A N 1
ATOM 1121 C CA . VAL A 1 138 ? -12.058 -4.295 14.448 1.00 94.25 138 VAL A CA 1
ATOM 1122 C C . VAL A 1 138 ? -11.726 -5.510 15.314 1.00 94.25 138 VAL A C 1
ATOM 1124 O O . VAL A 1 138 ? -10.695 -5.504 15.984 1.00 94.25 138 VAL A O 1
ATOM 1127 N N . GLU A 1 139 ? -12.545 -6.562 15.253 1.00 94.56 139 GLU A N 1
ATOM 1128 C CA . GLU A 1 139 ? -12.300 -7.826 15.957 1.00 94.56 139 GLU A CA 1
ATOM 1129 C C . GLU A 1 139 ? -10.974 -8.462 15.516 1.00 94.56 139 GLU A C 1
ATOM 1131 O O . GLU A 1 139 ? -10.141 -8.780 16.360 1.00 94.56 139 GLU A O 1
ATOM 1136 N N . ASP A 1 140 ? -10.736 -8.594 14.207 1.00 94.88 140 ASP A N 1
ATOM 1137 C CA . ASP A 1 140 ? -9.488 -9.130 13.645 1.00 94.88 140 ASP A CA 1
ATOM 1138 C C . ASP A 1 140 ? -8.256 -8.354 14.129 1.00 94.88 140 ASP A C 1
ATOM 1140 O O . ASP A 1 140 ? -7.282 -8.951 14.585 1.00 94.88 140 ASP A O 1
ATOM 1144 N N . VAL A 1 141 ? -8.300 -7.020 14.081 1.00 94.62 141 VAL A N 1
ATOM 1145 C CA . VAL A 1 141 ? -7.180 -6.189 14.537 1.00 94.62 141 VAL A CA 1
ATOM 1146 C C . VAL A 1 141 ? -6.9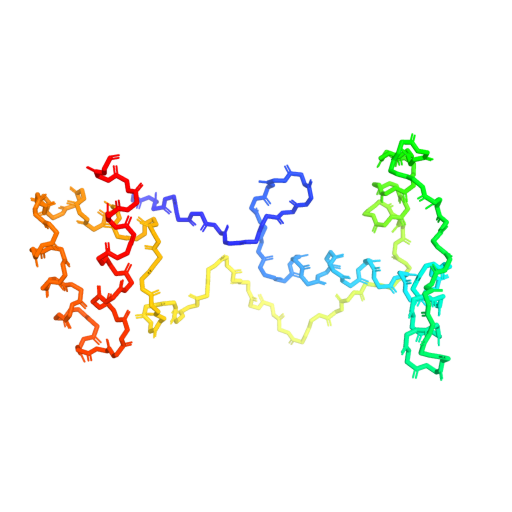21 -6.411 16.021 1.00 94.62 141 VAL A C 1
ATOM 1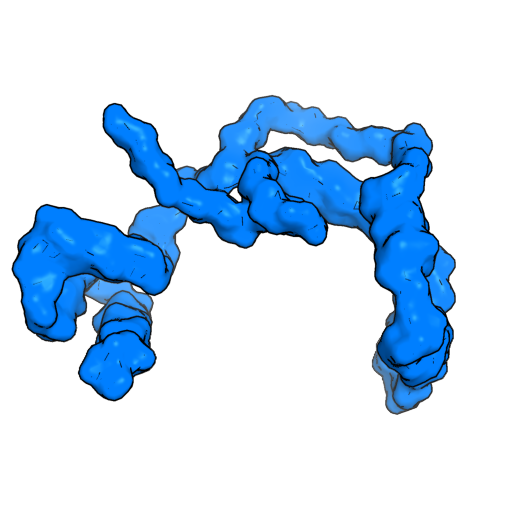148 O O . VAL A 1 141 ? -5.792 -6.719 16.382 1.00 94.62 141 VAL A O 1
ATOM 1151 N N . LEU A 1 142 ? -7.934 -6.301 16.881 1.00 92.19 142 LEU A N 1
ATOM 1152 C CA . LEU A 1 142 ? -7.734 -6.437 18.326 1.00 92.19 142 LEU A CA 1
ATOM 1153 C C . LEU A 1 142 ? -7.275 -7.849 18.715 1.00 92.19 142 LEU A C 1
ATOM 1155 O O . LEU A 1 142 ? -6.342 -7.984 19.505 1.00 92.19 142 LEU A O 1
ATOM 1159 N N . ASN A 1 143 ? -7.819 -8.887 18.077 1.00 93.06 143 ASN A N 1
ATOM 1160 C CA . ASN A 1 143 ? -7.421 -10.275 18.320 1.00 93.06 143 ASN A CA 1
ATOM 1161 C C . ASN A 1 143 ? -5.939 -10.542 18.007 1.00 93.06 143 ASN A C 1
ATOM 1163 O O . ASN A 1 143 ? -5.329 -11.385 18.657 1.00 93.06 143 ASN A O 1
ATOM 1167 N N . ARG A 1 144 ? -5.333 -9.830 17.045 1.00 92.12 144 ARG A N 1
ATOM 1168 C CA . ARG A 1 144 ? -3.900 -9.986 16.734 1.00 92.12 144 ARG A CA 1
ATOM 1169 C C . ARG A 1 144 ? -2.955 -9.364 17.761 1.00 92.12 144 ARG A C 1
ATOM 1171 O O . ARG A 1 144 ? -1.780 -9.715 17.759 1.00 92.12 144 ARG A O 1
ATOM 1178 N N . TYR A 1 145 ? -3.428 -8.416 18.569 1.00 86.88 145 TYR A N 1
ATOM 1179 C CA . TYR A 1 145 ? -2.592 -7.667 19.516 1.00 86.88 145 TYR A CA 1
ATOM 1180 C C . TYR A 1 145 ? -2.897 -7.977 20.988 1.00 86.88 145 TYR A C 1
ATOM 1182 O O . TYR A 1 145 ? -2.099 -7.619 21.849 1.00 86.88 145 TYR A O 1
ATOM 1190 N N . GLU A 1 146 ? -4.038 -8.601 21.287 1.00 80.56 146 GLU A N 1
ATOM 1191 C CA . GLU A 1 146 ? -4.457 -8.959 22.652 1.00 80.56 146 GLU A CA 1
ATOM 1192 C C . GLU A 1 146 ? -4.221 -10.431 23.022 1.00 80.56 146 GLU A C 1
ATOM 1194 O O . GLU A 1 146 ? -4.501 -10.812 24.160 1.00 80.56 146 GLU A O 1
ATOM 1199 N N . MET A 1 147 ? -3.721 -11.248 22.090 1.00 55.09 147 MET A N 1
ATOM 1200 C CA . MET A 1 147 ? -3.368 -12.653 22.327 1.00 55.09 147 MET A CA 1
ATOM 1201 C C . MET A 1 147 ? -1.882 -12.831 22.639 1.00 55.09 147 MET A C 1
ATOM 1203 O O . MET A 1 147 ? -1.054 -12.142 22.001 1.00 55.09 147 MET A O 1
#

Foldseek 3Di:
DDPPPDFPDADPVRHQDWPVVSVQLVVQQVCCCVDPCVCQVCCCVVPVVHDGDDVVNDPVPDDCVPRPCCPRRVDDDPDGDDDPDPDTGSYDPPCLQPADDLVRLVVCCVVVVPPDLVSSLVVSCVSNVNDPPNNVVSCVSCVVVVD